Protein AF-A0A1Y1JSN1-F1 (afdb_monomer_lite)

Structure (mmCIF, N/CA/C/O backbone):
data_AF-A0A1Y1JSN1-F1
#
_entry.id   AF-A0A1Y1JSN1-F1
#
loop_
_atom_site.group_PDB
_atom_site.id
_atom_site.type_symbol
_atom_site.label_atom_id
_atom_site.label_alt_id
_atom_site.label_comp_id
_atom_site.label_asym_id
_atom_site.label_entity_id
_atom_site.label_seq_id
_atom_site.pdbx_PDB_ins_code
_atom_site.Cartn_x
_atom_site.Cartn_y
_atom_site.Cartn_z
_atom_site.occupancy
_atom_site.B_iso_or_equiv
_atom_site.auth_seq_id
_atom_site.auth_comp_id
_atom_site.auth_asym_id
_atom_site.auth_atom_id
_atom_site.pdbx_PDB_model_num
ATOM 1 N N . MET A 1 1 ? -29.466 10.379 -10.485 1.00 59.69 1 MET A N 1
ATOM 2 C CA . MET A 1 1 ? -28.964 10.252 -9.099 1.00 59.69 1 MET A CA 1
ATOM 3 C C . MET A 1 1 ? -27.477 9.930 -9.190 1.00 59.69 1 MET A C 1
ATOM 5 O O . MET A 1 1 ? -27.134 9.034 -9.949 1.00 59.69 1 MET A O 1
ATOM 9 N N . MET A 1 2 ? -26.595 10.720 -8.573 1.00 62.06 2 MET A N 1
ATOM 10 C CA . MET A 1 2 ? -25.148 10.462 -8.623 1.00 62.06 2 MET A CA 1
ATOM 11 C C . MET A 1 2 ? -24.829 9.288 -7.692 1.00 62.06 2 MET A C 1
ATOM 13 O O . MET A 1 2 ? -25.303 9.283 -6.560 1.00 62.06 2 MET A O 1
ATOM 17 N N . ASP A 1 3 ? -24.075 8.303 -8.180 1.00 90.94 3 ASP A N 1
ATOM 18 C CA . ASP A 1 3 ? -23.586 7.174 -7.383 1.00 90.94 3 ASP A CA 1
ATOM 19 C C . ASP A 1 3 ? -22.822 7.688 -6.149 1.00 90.94 3 ASP A C 1
ATOM 21 O O . ASP A 1 3 ? -21.956 8.564 -6.271 1.00 90.94 3 ASP A O 1
ATOM 25 N N . ILE A 1 4 ? -23.172 7.160 -4.973 1.00 92.00 4 ILE A N 1
ATOM 26 C CA . ILE A 1 4 ? -22.601 7.532 -3.672 1.00 92.00 4 ILE A CA 1
ATOM 27 C C . ILE A 1 4 ? -21.083 7.350 -3.702 1.00 92.00 4 ILE A C 1
ATOM 29 O O . ILE A 1 4 ? -20.356 8.256 -3.298 1.00 92.00 4 ILE A O 1
ATOM 33 N N . PHE A 1 5 ? -20.593 6.261 -4.306 1.00 94.31 5 PHE A N 1
ATOM 34 C CA . PHE A 1 5 ? -19.155 6.024 -4.418 1.00 94.31 5 PHE A CA 1
ATOM 35 C C . PHE A 1 5 ? -18.454 7.140 -5.200 1.00 94.31 5 PHE A C 1
ATOM 37 O O . PHE A 1 5 ? -17.416 7.658 -4.788 1.00 94.31 5 PHE A O 1
ATOM 44 N N . ARG A 1 6 ? -19.038 7.563 -6.329 1.00 95.06 6 ARG A N 1
ATOM 45 C CA . ARG A 1 6 ? -18.476 8.640 -7.156 1.00 95.06 6 ARG A CA 1
ATOM 46 C C . ARG A 1 6 ? -18.469 9.974 -6.412 1.00 95.06 6 ARG A C 1
ATOM 48 O O . ARG A 1 6 ? -17.539 10.761 -6.596 1.00 95.06 6 ARG A O 1
ATOM 55 N N . LYS A 1 7 ? -19.501 10.244 -5.610 1.00 94.94 7 LYS A N 1
ATOM 56 C CA . LYS A 1 7 ? -19.581 11.451 -4.782 1.00 94.94 7 LYS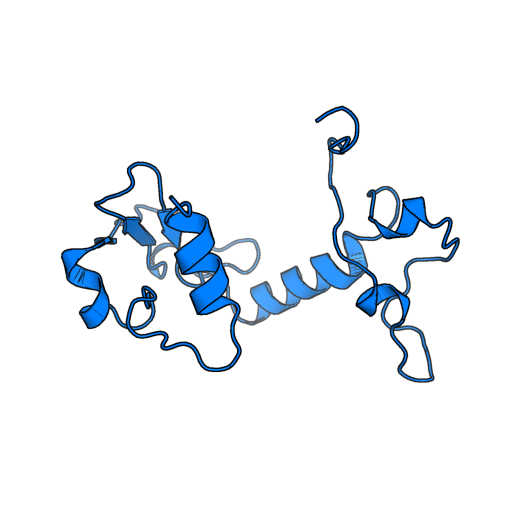 A CA 1
ATOM 57 C C . LYS A 1 7 ? -18.448 11.474 -3.752 1.00 94.94 7 LYS A C 1
ATOM 59 O O . LYS A 1 7 ? -17.716 12.462 -3.714 1.00 94.94 7 LYS A O 1
ATOM 64 N N . ASP A 1 8 ? -18.258 10.387 -3.011 1.00 94.75 8 ASP A N 1
ATOM 65 C CA . ASP A 1 8 ? -17.227 10.290 -1.970 1.00 94.75 8 ASP A CA 1
ATOM 66 C C . ASP A 1 8 ? -15.815 10.309 -2.571 1.00 94.75 8 ASP A C 1
ATOM 68 O O . ASP A 1 8 ? -14.945 11.047 -2.108 1.00 94.75 8 ASP A O 1
ATOM 72 N N . PHE A 1 9 ? -15.596 9.597 -3.682 1.00 95.38 9 PHE A N 1
ATOM 73 C CA . PHE A 1 9 ? -14.334 9.660 -4.423 1.00 95.38 9 PHE A CA 1
ATOM 74 C C . PHE A 1 9 ? -13.996 11.094 -4.851 1.00 95.38 9 PHE A C 1
ATOM 76 O O . PHE A 1 9 ? -12.874 11.563 -4.659 1.00 95.38 9 PHE A O 1
ATOM 83 N N . ASN A 1 10 ? -14.967 11.811 -5.427 1.00 94.69 10 ASN A N 1
ATOM 84 C CA . ASN A 1 10 ? -14.763 13.193 -5.848 1.00 94.69 10 ASN A CA 1
ATOM 85 C C . ASN A 1 10 ? -14.531 14.134 -4.664 1.00 94.69 10 ASN A C 1
ATOM 87 O O . ASN A 1 10 ? -13.819 15.120 -4.836 1.00 94.69 10 ASN A O 1
ATOM 91 N N . TYR A 1 11 ? -15.126 13.863 -3.501 1.00 95.44 11 TYR A N 1
ATOM 92 C CA . TYR A 1 11 ? -14.881 14.625 -2.280 1.00 95.44 11 TYR A CA 1
ATOM 93 C C . TYR A 1 11 ? -13.414 14.501 -1.850 1.00 95.44 11 TYR A C 1
ATOM 95 O O . TYR A 1 11 ? -12.718 15.512 -1.821 1.00 95.44 11 TYR A O 1
ATOM 103 N N . TYR A 1 12 ? -12.904 13.282 -1.644 1.00 96.25 12 TYR A N 1
ATOM 104 C CA . TYR A 1 12 ? -11.523 13.064 -1.174 1.00 96.25 12 TYR A CA 1
ATOM 105 C C . TYR A 1 12 ? -10.433 13.335 -2.218 1.00 96.25 12 TYR A C 1
ATOM 107 O O . TYR A 1 12 ? -9.268 13.506 -1.872 1.00 96.25 12 TYR A O 1
ATOM 115 N N . LYS A 1 13 ? -10.778 13.366 -3.509 1.00 95.31 13 LYS A N 1
ATOM 116 C CA . LYS A 1 13 ? -9.833 13.740 -4.573 1.00 95.31 13 LYS A CA 1
ATOM 117 C C . LYS A 1 13 ? -9.480 15.236 -4.551 1.00 95.31 13 LYS A C 1
ATOM 119 O O . LYS A 1 13 ? -8.475 15.633 -5.142 1.00 95.31 13 LYS A O 1
ATOM 124 N N . GLN A 1 14 ? -10.317 16.075 -3.942 1.00 95.19 14 GLN A N 1
ATOM 125 C CA . GLN A 1 14 ? -10.065 17.512 -3.834 1.00 95.19 14 GLN A CA 1
ATOM 126 C C . GLN A 1 14 ? -8.919 17.791 -2.854 1.00 95.19 14 GLN A C 1
ATOM 128 O O . GLN A 1 14 ? -8.656 17.010 -1.949 1.00 95.19 14 GLN A O 1
ATOM 133 N N . LYS A 1 15 ? -8.226 18.920 -3.035 1.00 87.44 15 LYS A N 1
ATOM 134 C CA . LYS A 1 15 ? -7.004 19.241 -2.283 1.00 87.44 15 LYS A CA 1
ATOM 135 C C . LYS A 1 15 ? -7.235 19.417 -0.774 1.00 87.44 15 LYS A C 1
ATOM 137 O O . LYS A 1 15 ? -6.388 19.007 0.008 1.00 87.44 15 LYS A O 1
ATOM 142 N N . ASP A 1 16 ? -8.376 19.992 -0.395 1.00 90.69 16 ASP A N 1
ATOM 143 C CA . ASP A 1 16 ? -8.649 20.467 0.970 1.00 90.69 16 ASP A CA 1
ATOM 144 C C . ASP A 1 16 ? -9.854 19.756 1.622 1.00 90.69 16 ASP A C 1
ATOM 146 O O . ASP A 1 16 ? -10.587 20.339 2.420 1.00 90.69 16 ASP A O 1
ATOM 150 N N . SER A 1 17 ? -10.108 18.492 1.271 1.00 93.38 17 SER A N 1
ATOM 151 C CA . SER A 1 17 ? -11.174 17.703 1.903 1.00 93.38 17 SER A CA 1
ATOM 152 C C . SER A 1 17 ? -10.836 17.343 3.352 1.00 93.38 17 SER A C 1
ATOM 154 O O . SER A 1 17 ? -9.690 17.013 3.663 1.00 93.38 17 SER A O 1
ATOM 156 N N . SER A 1 18 ? -11.845 17.315 4.226 1.00 94.81 18 SER A N 1
ATOM 157 C CA . SER A 1 18 ? -11.677 16.808 5.590 1.00 94.81 18 SER A CA 1
ATOM 158 C C . SER A 1 18 ? -11.366 15.311 5.571 1.00 94.81 18 SER A C 1
ATOM 160 O O . SER A 1 18 ? -11.962 14.555 4.807 1.00 94.81 18 SER A O 1
ATOM 162 N N . LEU A 1 19 ? -10.464 14.873 6.451 1.00 93.56 19 LEU A N 1
ATOM 163 C CA . LEU A 1 19 ? -10.117 13.460 6.637 1.00 93.56 19 LEU A CA 1
ATOM 164 C C . LEU A 1 19 ? -10.780 12.844 7.880 1.00 93.56 19 LEU A C 1
ATOM 166 O O . LEU A 1 19 ? -10.436 11.732 8.257 1.00 93.56 19 LEU A O 1
ATOM 170 N N . GLN A 1 20 ? -11.714 13.550 8.527 1.00 92.12 20 GLN A N 1
ATOM 171 C CA . GLN A 1 20 ? -12.345 13.103 9.781 1.00 92.12 20 GLN A CA 1
ATOM 172 C C . GLN A 1 20 ? -13.077 11.761 9.647 1.00 92.12 20 GLN A C 1
ATOM 174 O O . GLN A 1 20 ? -13.069 10.961 10.578 1.00 92.12 20 GLN A O 1
ATOM 179 N N . ASP A 1 21 ? -13.659 11.493 8.479 1.00 91.81 21 ASP A N 1
ATOM 180 C CA . ASP A 1 21 ? -14.363 10.238 8.202 1.00 91.81 21 ASP A CA 1
ATOM 181 C C . ASP A 1 21 ? -13.430 9.115 7.704 1.00 91.81 21 ASP A C 1
ATOM 183 O O . ASP A 1 21 ? -13.858 7.968 7.549 1.00 91.81 21 ASP A O 1
ATOM 187 N N . VAL A 1 22 ? -12.143 9.413 7.474 1.00 93.62 22 VAL A N 1
ATOM 188 C CA . VAL A 1 22 ? -11.144 8.418 7.068 1.00 93.62 22 VAL A CA 1
ATOM 189 C C . VAL A 1 22 ? -10.726 7.602 8.285 1.00 93.62 22 VAL A C 1
ATOM 191 O O . VAL A 1 22 ? -10.270 8.136 9.294 1.00 93.62 22 VAL A O 1
ATOM 194 N N . LEU A 1 23 ? -10.839 6.277 8.182 1.00 94.19 23 LEU A N 1
ATOM 195 C CA . LEU A 1 23 ? -10.416 5.370 9.247 1.00 94.19 23 LEU A CA 1
ATOM 196 C C . LEU A 1 23 ? -8.910 5.497 9.501 1.00 94.19 23 LEU A C 1
ATOM 198 O O . LEU A 1 23 ? -8.096 5.218 8.619 1.00 94.19 23 LEU A O 1
ATOM 202 N N . ASN A 1 24 ? -8.537 5.860 10.728 1.00 93.75 24 ASN A N 1
ATOM 203 C CA . ASN A 1 24 ? -7.144 5.985 11.133 1.00 93.75 24 ASN A CA 1
ATOM 204 C C . ASN A 1 24 ? -6.718 4.820 12.035 1.00 93.75 24 ASN A C 1
ATOM 206 O O . ASN A 1 24 ? -6.883 4.850 13.249 1.00 93.75 24 ASN A O 1
ATOM 210 N N . PHE A 1 25 ? -6.072 3.814 11.449 1.00 92.56 25 PHE A N 1
ATOM 211 C CA . PHE A 1 25 ? -5.554 2.651 12.182 1.00 92.56 25 PHE A CA 1
ATOM 212 C C . PHE A 1 25 ? -4.340 2.953 13.082 1.00 92.56 25 PHE A C 1
ATOM 214 O O . PHE A 1 25 ? -3.886 2.073 13.814 1.00 92.56 25 PHE A O 1
ATOM 221 N N . ASN A 1 26 ? -3.804 4.178 13.057 1.00 90.88 26 ASN A N 1
ATOM 222 C CA . ASN A 1 26 ? -2.812 4.620 14.041 1.00 90.88 26 ASN A CA 1
ATOM 223 C C . ASN A 1 26 ? -3.456 5.153 15.330 1.00 90.88 26 ASN A C 1
ATOM 225 O O . ASN A 1 26 ? -2.764 5.235 16.341 1.00 90.88 26 ASN A O 1
ATOM 229 N N . ASP A 1 27 ? -4.753 5.471 15.308 1.00 91.75 27 ASP A N 1
ATOM 230 C CA . ASP A 1 27 ? -5.526 5.926 16.462 1.00 91.75 27 ASP A CA 1
ATOM 231 C C . ASP A 1 27 ? -6.714 4.985 16.700 1.00 91.75 27 ASP A C 1
ATOM 233 O O . ASP A 1 27 ? -7.824 5.193 16.204 1.00 91.75 27 ASP A O 1
ATOM 237 N N . PHE A 1 28 ? -6.477 3.932 17.487 1.00 87.25 28 PHE A N 1
ATOM 238 C CA . PHE A 1 28 ? -7.487 2.912 17.779 1.00 87.25 28 PHE A CA 1
ATOM 239 C C . PHE A 1 28 ? -8.754 3.491 18.428 1.00 87.25 28 PHE A C 1
ATOM 241 O O . PHE A 1 28 ? -9.848 2.971 18.207 1.00 87.25 28 PHE A O 1
ATOM 248 N N . SER A 1 29 ? -8.635 4.590 19.182 1.00 89.25 29 SER A N 1
ATOM 249 C CA . SER A 1 29 ? -9.782 5.213 19.848 1.00 89.25 29 SER A CA 1
ATOM 250 C C . SER A 1 29 ? -10.832 5.714 18.850 1.00 89.25 29 SER A C 1
ATOM 252 O O . SER A 1 29 ? -12.029 5.608 19.120 1.00 89.25 29 SER A O 1
ATOM 254 N N . SER A 1 30 ? -10.389 6.152 17.667 1.00 89.62 30 SER A N 1
ATOM 255 C CA . SER A 1 30 ? -11.245 6.653 16.587 1.00 89.62 30 SER A CA 1
ATOM 256 C C . SER A 1 30 ? -11.984 5.557 15.804 1.00 89.62 30 SER A C 1
ATOM 258 O O . SER A 1 30 ? -12.965 5.843 15.115 1.00 89.62 30 SER A O 1
ATOM 260 N N . ILE A 1 31 ? -11.537 4.296 15.901 1.00 93.19 31 ILE A N 1
ATOM 261 C CA . ILE A 1 31 ? -12.049 3.185 15.078 1.00 93.19 31 ILE A CA 1
ATOM 262 C C . ILE A 1 31 ? -12.567 1.983 15.873 1.00 93.19 31 ILE A C 1
ATOM 264 O O . ILE A 1 31 ? -13.063 1.041 15.257 1.00 93.19 31 ILE A O 1
ATOM 268 N N . LYS A 1 32 ? -12.489 2.003 17.209 1.00 93.31 32 LYS A N 1
ATOM 269 C CA . LYS A 1 32 ? -12.828 0.872 18.095 1.00 93.31 32 LYS A CA 1
ATOM 270 C C . LYS A 1 32 ? -14.191 0.219 17.815 1.00 93.31 32 LYS A C 1
ATOM 272 O O . LYS A 1 32 ? -14.304 -0.992 17.914 1.00 93.31 32 LYS A O 1
ATOM 277 N N . ASP A 1 33 ? -15.196 1.005 17.422 1.00 95.25 33 ASP A N 1
ATOM 278 C CA . ASP A 1 33 ? -16.571 0.529 17.201 1.00 95.25 33 ASP A CA 1
ATOM 279 C C . ASP A 1 33 ? -16.798 0.049 15.754 1.00 95.25 33 ASP A C 1
ATOM 281 O O . ASP A 1 33 ? -17.882 -0.408 15.400 1.00 95.25 33 ASP A O 1
ATOM 285 N N . LYS A 1 34 ? -15.781 0.181 14.893 1.00 96.00 34 LYS A N 1
ATOM 286 C CA . LYS A 1 34 ? -15.829 -0.179 13.468 1.00 96.00 34 LYS A CA 1
ATOM 287 C C . LYS A 1 34 ? -14.983 -1.408 13.151 1.00 96.00 34 LYS A C 1
ATOM 289 O O . LYS A 1 34 ? -15.189 -2.032 12.109 1.00 96.00 34 LYS A O 1
ATOM 294 N N . VAL A 1 35 ? -14.030 -1.753 14.015 1.00 96.31 35 VAL A N 1
ATOM 295 C CA . VAL A 1 35 ? -13.061 -2.823 13.768 1.00 96.31 35 VAL A CA 1
ATOM 296 C C . VAL A 1 35 ? -12.978 -3.796 14.932 1.00 96.31 35 VAL A C 1
ATOM 298 O O . VAL A 1 35 ? -13.194 -3.436 16.082 1.00 96.31 35 VAL A O 1
ATOM 301 N N . GLU A 1 36 ? -12.567 -5.021 14.635 1.00 95.12 36 GLU A N 1
ATOM 302 C CA . GLU A 1 36 ? -12.201 -6.013 15.643 1.00 95.12 36 GLU A CA 1
ATOM 303 C C . GLU A 1 36 ? -10.737 -6.410 15.451 1.00 95.12 36 GLU A C 1
ATOM 305 O O . GLU A 1 36 ? -10.287 -6.642 14.324 1.00 95.12 36 GLU A O 1
ATOM 310 N N . LYS A 1 37 ? -9.983 -6.490 16.551 1.00 93.56 37 LYS A N 1
ATOM 311 C CA . LYS A 1 37 ? -8.580 -6.912 16.522 1.00 93.56 37 LYS A CA 1
ATOM 312 C C . LYS A 1 37 ? -8.489 -8.431 16.358 1.00 93.56 37 LYS A C 1
ATOM 314 O O . LYS A 1 37 ? -9.229 -9.167 17.004 1.00 93.56 37 LYS A O 1
ATOM 319 N N . ILE A 1 38 ? -7.571 -8.890 15.513 1.00 92.31 38 ILE A N 1
ATOM 320 C CA . ILE A 1 38 ? -7.287 -10.313 15.305 1.00 92.31 38 ILE A CA 1
ATOM 321 C C . ILE A 1 38 ? -6.034 -10.682 16.096 1.00 92.31 38 ILE A C 1
ATOM 323 O O . ILE A 1 38 ? -4.989 -10.046 15.945 1.00 92.31 38 ILE A O 1
ATOM 327 N N . GLU A 1 39 ? -6.132 -11.719 16.925 1.00 87.25 39 GLU A N 1
ATOM 328 C CA . GLU A 1 39 ? -4.966 -12.302 17.583 1.00 87.25 39 GLU A CA 1
ATOM 329 C C . GLU A 1 39 ? -4.205 -13.216 16.624 1.00 87.25 39 GLU A C 1
ATOM 331 O O . GLU A 1 39 ? -4.779 -14.062 15.937 1.00 87.25 39 GLU A O 1
ATOM 336 N N . VAL A 1 40 ? -2.888 -13.039 16.580 1.00 83.50 40 VAL A N 1
ATOM 337 C CA . VAL A 1 40 ? -1.999 -13.823 15.726 1.00 83.50 40 VAL A CA 1
ATOM 338 C C . VAL A 1 40 ? -1.388 -14.944 16.558 1.00 83.50 40 VAL A C 1
ATOM 340 O O . VAL A 1 40 ? -0.598 -14.695 17.467 1.00 83.50 40 VAL A O 1
ATOM 343 N N . CYS A 1 41 ? -1.736 -16.192 16.247 1.00 69.31 41 CYS A N 1
ATOM 344 C CA . CYS A 1 41 ? -1.111 -17.363 16.857 1.00 69.31 41 CYS A CA 1
ATOM 345 C C . CYS A 1 41 ? 0.102 -17.785 16.021 1.00 69.31 41 CYS A C 1
ATOM 347 O O . CYS A 1 41 ? -0.080 -18.267 14.905 1.00 69.31 41 CYS A O 1
ATOM 349 N N . THR A 1 42 ? 1.333 -17.616 16.519 1.00 70.81 42 THR A N 1
ATOM 350 C CA . THR A 1 42 ? 2.519 -18.018 15.739 1.00 70.81 42 THR A CA 1
ATOM 351 C C . THR A 1 42 ? 3.747 -18.412 16.564 1.00 70.81 42 THR A C 1
ATOM 353 O O . THR A 1 42 ? 4.255 -17.613 17.357 1.00 70.81 42 THR A O 1
ATOM 356 N N . ASN A 1 43 ? 4.280 -19.595 16.229 1.00 67.31 43 ASN A N 1
ATOM 357 C CA . ASN A 1 43 ? 5.679 -20.019 16.364 1.00 67.31 43 ASN A CA 1
ATOM 358 C C . ASN A 1 43 ? 6.373 -19.905 14.991 1.00 67.31 43 ASN A C 1
ATOM 360 O O . ASN A 1 43 ? 6.752 -20.916 14.403 1.00 67.31 43 ASN A O 1
ATOM 364 N N . CYS A 1 44 ? 6.474 -18.706 14.417 1.00 69.12 44 CYS A N 1
ATOM 365 C CA . CYS A 1 44 ? 7.195 -18.528 13.157 1.00 69.12 44 CYS A CA 1
ATOM 366 C C . CYS A 1 44 ? 8.208 -17.392 13.236 1.00 69.12 44 CYS A C 1
ATOM 368 O O . CYS A 1 44 ? 8.048 -16.430 13.987 1.00 69.12 44 CYS A O 1
ATOM 370 N N . GLU A 1 45 ? 9.280 -17.555 12.470 1.00 73.38 45 GLU A N 1
ATOM 371 C CA . GLU A 1 45 ? 10.392 -16.621 12.438 1.00 73.38 45 GLU A CA 1
ATOM 372 C C . GLU A 1 45 ? 10.057 -15.388 11.596 1.00 73.38 45 GLU A C 1
ATOM 374 O O . GLU A 1 45 ? 9.292 -15.437 10.629 1.00 73.38 45 GLU A O 1
ATOM 379 N N . SER A 1 46 ? 10.670 -14.264 11.962 1.00 76.62 46 SER A N 1
ATOM 380 C CA . SER A 1 46 ? 10.679 -13.074 11.118 1.00 76.62 46 SER A CA 1
ATOM 381 C C . SER A 1 46 ? 11.472 -13.377 9.845 1.00 76.62 46 SER A C 1
ATOM 383 O O . SER A 1 46 ? 12.661 -13.684 9.887 1.00 76.62 46 SER A O 1
ATOM 385 N N . MET A 1 47 ? 10.805 -13.274 8.698 1.00 85.00 47 MET A N 1
ATOM 386 C CA . MET A 1 47 ? 11.426 -13.376 7.379 1.00 85.00 47 MET A CA 1
ATOM 387 C C . MET A 1 47 ? 11.094 -12.134 6.552 1.00 85.00 47 MET A C 1
ATOM 389 O O . MET A 1 47 ? 10.191 -11.362 6.885 1.00 85.00 47 MET A O 1
ATOM 393 N N . PHE A 1 48 ? 11.827 -11.927 5.454 1.00 90.62 48 PHE A N 1
ATOM 394 C CA . PHE A 1 48 ? 11.477 -10.931 4.431 1.00 90.62 48 PHE A CA 1
ATOM 395 C C . PHE A 1 48 ? 11.415 -9.473 4.927 1.00 90.62 48 PHE A C 1
ATOM 397 O O . PHE A 1 48 ? 10.767 -8.617 4.322 1.00 90.62 48 PHE A O 1
ATOM 404 N N . GLY A 1 49 ? 12.111 -9.174 6.029 1.00 95.19 49 GLY A N 1
ATOM 405 C CA . GLY A 1 49 ? 12.137 -7.842 6.630 1.00 95.19 49 GLY A CA 1
ATOM 406 C C . GLY A 1 49 ? 10.854 -7.464 7.377 1.00 95.19 49 GLY A C 1
ATOM 407 O O . GLY A 1 49 ? 10.637 -6.274 7.619 1.00 95.19 49 GLY A O 1
ATOM 408 N N . LEU A 1 50 ? 10.013 -8.436 7.737 1.00 94.00 50 LEU A N 1
ATOM 409 C CA . LEU A 1 50 ? 8.832 -8.250 8.583 1.00 94.00 50 LEU A CA 1
ATOM 410 C C . LEU A 1 50 ? 9.210 -8.251 10.073 1.00 94.00 50 LEU A C 1
ATOM 412 O O . LEU A 1 50 ? 10.181 -8.882 10.470 1.00 94.00 50 LEU A O 1
ATOM 416 N N . LYS A 1 51 ? 8.449 -7.557 10.917 1.00 93.25 51 LYS A N 1
ATOM 417 C CA . LYS A 1 51 ? 8.517 -7.684 12.382 1.00 93.25 51 LYS A CA 1
ATOM 418 C C . LYS A 1 51 ? 8.057 -9.077 12.805 1.00 93.25 51 LYS A C 1
ATOM 420 O O . LYS A 1 51 ? 7.367 -9.750 12.030 1.00 93.25 51 LYS A O 1
ATOM 425 N N . HIS A 1 52 ? 8.378 -9.498 14.026 1.00 91.56 52 HIS A N 1
ATOM 426 C CA . HIS A 1 52 ? 7.863 -10.766 14.536 1.00 91.56 52 HIS A CA 1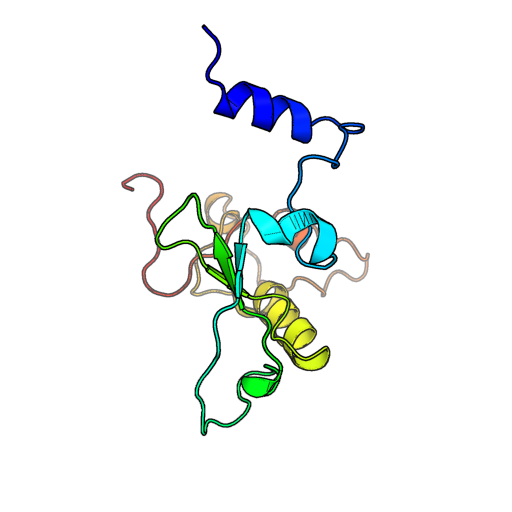
ATOM 427 C C . HIS A 1 52 ? 6.319 -10.715 14.568 1.00 91.56 52 HIS A C 1
ATOM 429 O O . HIS A 1 52 ? 5.774 -9.686 14.970 1.00 91.56 52 HIS A O 1
ATOM 435 N N . PRO A 1 53 ? 5.570 -11.768 14.185 1.00 90.50 53 PRO A N 1
ATOM 436 C CA . PRO A 1 53 ? 4.108 -11.663 14.060 1.00 90.50 53 PRO A CA 1
ATOM 437 C C . PRO A 1 53 ? 3.364 -11.341 15.362 1.00 90.50 53 PRO A C 1
ATOM 439 O O . PRO A 1 53 ? 2.297 -10.739 15.332 1.00 90.50 53 PRO A O 1
ATOM 442 N N . LYS A 1 54 ? 3.971 -11.640 16.519 1.00 89.50 54 LYS A N 1
ATOM 443 C CA . LYS A 1 54 ? 3.504 -11.166 17.842 1.00 89.50 54 LYS A CA 1
ATOM 444 C C . LYS A 1 54 ? 3.429 -9.636 17.968 1.00 89.50 54 LYS A C 1
ATOM 446 O O . LYS A 1 54 ? 2.704 -9.137 18.817 1.00 89.50 54 LYS A O 1
ATOM 451 N N . GLU A 1 55 ? 4.184 -8.900 17.158 1.00 91.50 55 GLU A N 1
ATOM 452 C CA . GLU A 1 55 ? 4.179 -7.434 17.118 1.00 91.50 55 GLU A CA 1
ATOM 453 C C . GLU A 1 55 ? 3.166 -6.877 16.105 1.00 91.50 55 GLU A C 1
ATOM 455 O O . GLU A 1 55 ? 3.048 -5.659 15.961 1.00 91.50 55 GLU A O 1
ATOM 460 N N . TRP A 1 56 ? 2.477 -7.733 15.341 1.00 92.88 56 TRP A N 1
ATOM 461 C CA . TRP A 1 56 ? 1.557 -7.270 14.308 1.00 92.88 56 TRP A CA 1
ATOM 462 C C . TRP A 1 56 ? 0.245 -6.797 14.926 1.00 92.88 56 TRP A C 1
ATOM 464 O O . TRP A 1 56 ? -0.342 -7.435 15.798 1.00 92.88 56 TRP A O 1
ATOM 474 N N . GLU A 1 57 ? -0.249 -5.678 14.412 1.00 93.75 57 GLU A N 1
ATOM 475 C CA . GLU A 1 57 ? -1.578 -5.174 14.722 1.00 93.75 57 GLU A CA 1
ATOM 476 C C . GLU A 1 57 ? -2.484 -5.433 13.513 1.00 93.75 57 GLU A C 1
ATOM 478 O O . GLU A 1 57 ? -2.346 -4.788 12.468 1.00 93.75 57 GLU A O 1
ATOM 483 N N . ILE A 1 58 ? -3.384 -6.409 13.652 1.00 95.06 58 ILE A N 1
ATOM 484 C CA . ILE A 1 58 ? -4.298 -6.845 12.594 1.00 95.06 58 ILE A CA 1
ATOM 485 C C . ILE A 1 58 ? -5.736 -6.538 12.996 1.00 95.06 58 ILE A C 1
ATOM 487 O O . ILE A 1 58 ? -6.144 -6.816 14.125 1.00 95.06 58 ILE A O 1
ATOM 491 N N . TYR A 1 59 ? -6.509 -6.007 12.054 1.00 95.56 59 TYR A N 1
ATOM 492 C CA . TYR A 1 59 ? -7.889 -5.588 12.258 1.00 95.56 59 TYR A CA 1
ATOM 493 C C . TYR A 1 59 ? -8.787 -6.119 11.136 1.00 95.56 59 TYR A C 1
ATOM 495 O O . TYR A 1 59 ? -8.414 -6.045 9.964 1.00 95.56 59 TYR A O 1
ATOM 503 N N . LYS A 1 60 ? -9.985 -6.606 11.473 1.00 96.12 60 LYS A N 1
ATOM 504 C CA . LYS A 1 60 ? -11.082 -6.808 10.509 1.00 96.12 60 LYS A CA 1
ATOM 505 C C . LYS A 1 60 ? -12.088 -5.668 10.615 1.00 96.12 60 LYS A C 1
ATOM 507 O O . LYS A 1 60 ? -12.287 -5.125 11.700 1.00 96.12 60 LYS A O 1
ATOM 512 N N . LEU A 1 61 ? -12.730 -5.319 9.505 1.00 96.06 61 LEU A N 1
ATOM 513 C CA . LEU A 1 61 ? -13.787 -4.307 9.483 1.00 96.06 61 LEU A CA 1
ATOM 514 C C . LEU A 1 61 ? -15.143 -4.985 9.730 1.00 96.06 61 LEU A C 1
ATOM 516 O O . LEU A 1 61 ? -15.510 -5.894 8.988 1.00 96.06 61 LEU A O 1
ATOM 520 N N . ILE A 1 62 ? -15.888 -4.548 10.752 1.00 96.06 62 ILE A N 1
ATOM 521 C CA . ILE A 1 62 ? -17.147 -5.196 11.177 1.00 96.06 62 ILE A CA 1
ATOM 522 C C . ILE A 1 62 ? -18.177 -5.191 10.037 1.00 96.06 62 ILE A C 1
ATOM 524 O O . ILE A 1 62 ? -18.860 -6.184 9.800 1.00 96.06 62 ILE A O 1
ATOM 528 N N . SER A 1 63 ? -18.251 -4.093 9.281 1.00 95.62 63 SER A N 1
ATOM 529 C CA . SER A 1 63 ? -19.187 -3.933 8.163 1.00 95.62 63 SER A CA 1
ATOM 530 C C . SER A 1 63 ? -18.807 -4.706 6.894 1.00 95.62 63 SER A C 1
ATOM 532 O O . SER A 1 63 ? -19.620 -4.790 5.975 1.00 95.62 63 SER A O 1
ATOM 534 N N . ASN A 1 64 ? -17.587 -5.251 6.798 1.00 95.50 64 ASN A N 1
ATOM 535 C CA . ASN A 1 64 ? -17.058 -5.834 5.562 1.00 95.50 64 ASN A CA 1
ATOM 536 C C . ASN A 1 64 ? -16.332 -7.149 5.851 1.00 95.50 64 ASN A C 1
ATOM 538 O O . ASN A 1 64 ? -15.106 -7.199 5.979 1.00 95.50 64 ASN A O 1
ATOM 542 N N . SER A 1 65 ? -17.107 -8.233 5.911 1.00 94.62 65 SER A N 1
ATOM 543 C CA . SER A 1 65 ? -16.562 -9.583 6.057 1.00 94.62 65 SER A CA 1
ATOM 544 C C . SER A 1 65 ? -15.523 -9.884 4.970 1.00 94.62 65 SER A C 1
ATOM 546 O O . SER A 1 65 ? -15.721 -9.567 3.797 1.00 94.62 65 SER A O 1
ATOM 548 N N . GLY A 1 66 ? -14.397 -10.473 5.372 1.00 94.69 66 GLY A N 1
ATOM 549 C CA . GLY A 1 66 ? -13.257 -10.767 4.498 1.00 94.69 66 GLY A CA 1
ATOM 550 C C . GLY A 1 66 ? -12.236 -9.632 4.358 1.00 94.69 66 GLY A C 1
ATOM 551 O O . GLY A 1 66 ? -11.135 -9.882 3.871 1.00 94.69 66 GLY A O 1
ATOM 552 N N . PHE A 1 67 ? -12.535 -8.410 4.816 1.00 96.00 67 PHE A N 1
ATOM 553 C CA . PHE A 1 67 ? -11.553 -7.325 4.835 1.00 96.00 67 PHE A CA 1
ATOM 554 C C . PHE A 1 67 ? -10.603 -7.454 6.032 1.00 96.00 67 PHE A C 1
ATOM 556 O O . PHE A 1 67 ? -11.045 -7.506 7.182 1.00 96.00 67 PHE A O 1
ATOM 563 N N . ILE A 1 68 ? -9.295 -7.448 5.761 1.00 95.62 68 ILE A N 1
ATOM 564 C CA . ILE A 1 68 ? -8.231 -7.489 6.769 1.00 95.62 68 ILE A CA 1
ATOM 565 C C . ILE A 1 68 ? -7.274 -6.323 6.526 1.00 95.62 68 ILE A C 1
ATOM 567 O O . ILE A 1 68 ? -6.747 -6.156 5.426 1.00 95.62 68 ILE A O 1
ATOM 571 N N . PHE A 1 69 ? -7.004 -5.551 7.574 1.00 96.06 69 PHE A N 1
ATOM 572 C CA . PHE A 1 69 ? -5.990 -4.506 7.587 1.00 96.06 69 PHE A CA 1
ATOM 573 C C . PHE A 1 69 ? -4.853 -4.895 8.532 1.00 96.06 69 PHE A C 1
ATOM 575 O O . PHE A 1 69 ? -5.080 -5.141 9.716 1.00 96.06 69 PHE A O 1
ATOM 582 N N . ILE A 1 70 ? -3.621 -4.922 8.022 1.00 95.38 70 ILE A N 1
ATOM 583 C CA . ILE A 1 70 ? -2.409 -5.170 8.812 1.00 95.38 70 ILE A CA 1
ATOM 584 C C . ILE A 1 70 ? -1.632 -3.860 8.892 1.00 95.38 70 ILE A C 1
ATOM 586 O O . ILE A 1 70 ? -1.108 -3.372 7.886 1.00 95.38 70 ILE A O 1
ATOM 590 N N . LYS A 1 71 ? -1.539 -3.281 10.088 1.00 95.31 71 LYS A N 1
ATOM 591 C CA . LYS A 1 71 ? -0.775 -2.050 10.297 1.00 95.31 71 LYS A CA 1
ATOM 592 C C . LYS A 1 71 ? 0.713 -2.355 10.186 1.00 95.31 71 LYS A C 1
ATOM 594 O O . LYS A 1 71 ? 1.208 -3.251 10.861 1.00 95.31 71 LYS A O 1
ATOM 599 N N . ASN A 1 72 ? 1.397 -1.590 9.331 1.00 95.94 72 ASN A N 1
ATOM 600 C CA . ASN A 1 72 ? 2.817 -1.687 8.981 1.00 95.94 72 ASN A CA 1
ATOM 601 C C . ASN A 1 72 ? 3.603 -2.823 9.690 1.00 95.94 72 ASN A C 1
ATOM 603 O O . ASN A 1 72 ? 4.269 -2.578 10.713 1.00 95.94 72 ASN A O 1
ATOM 607 N N . PRO A 1 73 ? 3.571 -4.045 9.125 1.00 95.19 73 PRO A N 1
ATOM 608 C CA . PRO A 1 73 ? 4.264 -5.195 9.691 1.00 95.19 73 PRO A CA 1
ATOM 609 C C . PRO A 1 73 ? 5.753 -5.210 9.328 1.00 95.19 73 PRO A C 1
ATOM 611 O O . PRO A 1 73 ? 6.449 -6.154 9.674 1.00 95.19 73 PRO A O 1
ATOM 614 N N . PHE A 1 74 ? 6.270 -4.203 8.619 1.00 96.75 74 PHE A N 1
ATOM 615 C CA . PHE A 1 74 ? 7.648 -4.187 8.137 1.00 96.75 74 PHE A CA 1
ATOM 616 C C . PHE A 1 74 ? 8.602 -3.516 9.125 1.00 96.75 74 PHE A C 1
ATOM 618 O O . PHE A 1 74 ? 8.272 -2.52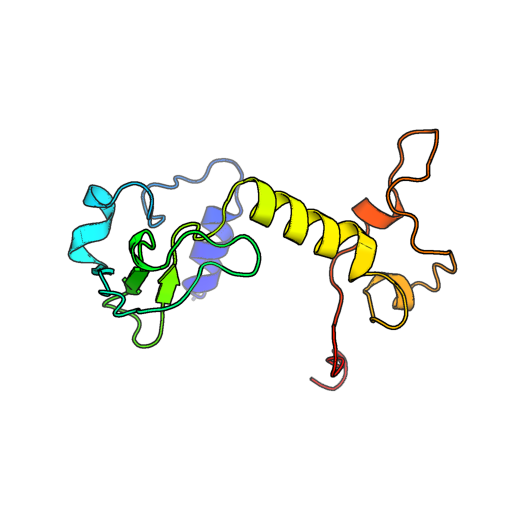8 9.788 1.00 96.75 74 PHE A O 1
ATOM 625 N N . THR A 1 75 ? 9.835 -4.012 9.156 1.00 96.81 75 THR A N 1
ATOM 626 C CA . THR A 1 75 ? 10.979 -3.279 9.706 1.00 96.81 75 THR A CA 1
ATOM 627 C C . THR A 1 75 ? 11.360 -2.122 8.765 1.00 96.81 75 THR A C 1
ATOM 629 O O . THR A 1 75 ? 11.099 -2.205 7.560 1.00 96.81 75 THR A O 1
ATOM 632 N N . PRO A 1 76 ? 12.032 -1.057 9.246 1.00 97.25 76 PRO A N 1
ATOM 633 C CA . PRO A 1 76 ? 12.505 0.024 8.374 1.00 97.25 76 PRO A CA 1
ATOM 634 C C . PRO A 1 76 ? 13.416 -0.458 7.234 1.00 97.25 76 PRO A C 1
ATOM 636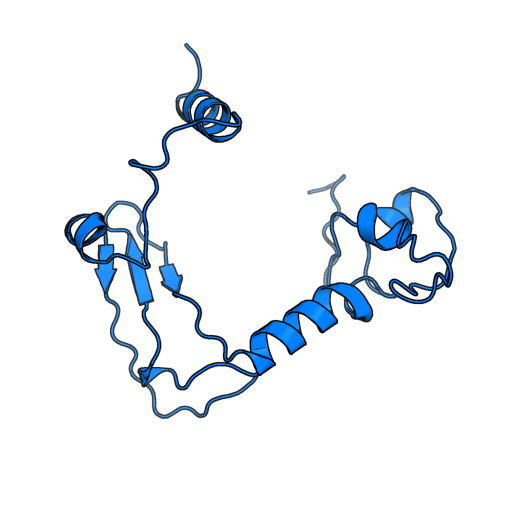 O O . PRO A 1 76 ? 13.348 0.052 6.116 1.00 97.25 76 PRO A O 1
ATOM 639 N N . VAL A 1 77 ? 14.252 -1.469 7.498 1.00 97.00 77 VAL A N 1
ATOM 640 C CA . VAL A 1 77 ? 15.117 -2.093 6.485 1.00 97.00 77 VAL A CA 1
ATOM 641 C C . VAL A 1 77 ? 14.281 -2.857 5.459 1.00 97.00 77 VAL A C 1
ATOM 643 O O . VAL A 1 77 ? 14.491 -2.680 4.261 1.00 97.00 77 VAL A O 1
ATOM 646 N N . GLY A 1 78 ? 13.294 -3.638 5.909 1.00 97.44 78 GLY A N 1
ATOM 647 C CA . GLY A 1 78 ? 12.373 -4.363 5.034 1.00 97.44 78 GLY A CA 1
ATOM 648 C C . GLY A 1 78 ? 11.591 -3.439 4.103 1.00 97.44 78 GLY A C 1
ATOM 649 O O . GLY A 1 78 ? 11.530 -3.695 2.904 1.00 97.44 78 GLY A O 1
ATOM 650 N N . GLN A 1 79 ? 11.066 -2.319 4.610 1.00 97.69 79 GLN A N 1
ATOM 651 C CA . GLN A 1 79 ? 10.384 -1.328 3.767 1.00 97.69 79 GLN A CA 1
ATOM 652 C C . GLN A 1 79 ? 11.290 -0.800 2.656 1.00 97.69 79 GLN A C 1
ATOM 654 O O . GLN A 1 79 ? 10.907 -0.817 1.488 1.00 97.69 79 GLN A O 1
ATOM 659 N N . ARG A 1 80 ? 12.509 -0.364 3.004 1.00 97.62 80 ARG A N 1
ATOM 660 C CA . ARG A 1 80 ? 13.483 0.137 2.022 1.00 97.62 80 ARG A CA 1
ATOM 661 C C . ARG A 1 80 ? 13.839 -0.932 1.000 1.00 97.62 80 ARG A C 1
ATOM 663 O O . ARG A 1 80 ? 13.887 -0.631 -0.189 1.00 97.62 80 ARG A O 1
ATOM 670 N N . TYR A 1 81 ? 14.045 -2.167 1.451 1.00 97.12 81 TYR A N 1
ATOM 671 C CA . TYR A 1 81 ? 14.308 -3.298 0.572 1.00 97.12 81 TYR A CA 1
ATOM 672 C C . TYR A 1 81 ? 13.183 -3.464 -0.458 1.00 97.12 81 TYR A C 1
ATOM 674 O O . TYR A 1 81 ? 13.451 -3.422 -1.657 1.00 97.12 81 TYR A O 1
ATOM 682 N N . TRP A 1 82 ? 11.923 -3.559 -0.021 1.00 97.50 82 TRP A N 1
ATOM 683 C CA . TRP A 1 82 ? 10.791 -3.755 -0.934 1.00 97.50 82 TRP A CA 1
ATOM 684 C C . TRP A 1 82 ? 10.526 -2.550 -1.841 1.00 97.50 82 TRP A C 1
ATOM 686 O O . TRP A 1 82 ? 10.233 -2.744 -3.020 1.00 97.50 82 TRP A O 1
ATOM 696 N N . ILE A 1 83 ? 10.716 -1.320 -1.354 1.00 96.69 83 ILE A N 1
ATOM 697 C CA . ILE A 1 83 ? 10.684 -0.112 -2.195 1.00 96.69 83 ILE A CA 1
ATOM 698 C C . ILE A 1 83 ? 11.728 -0.225 -3.313 1.00 96.69 83 ILE A C 1
ATOM 700 O O . ILE A 1 83 ? 11.402 -0.035 -4.484 1.00 96.69 83 ILE A O 1
ATOM 704 N N . MET A 1 84 ? 12.967 -0.595 -2.981 1.00 94.88 84 MET A N 1
ATOM 705 C CA . MET A 1 84 ? 14.027 -0.744 -3.979 1.00 94.88 84 MET A CA 1
ATOM 706 C C . MET A 1 84 ? 13.740 -1.871 -4.969 1.00 94.88 84 MET A C 1
ATOM 708 O O . MET A 1 84 ? 14.003 -1.692 -6.155 1.00 94.88 84 MET A O 1
ATOM 712 N N . ARG A 1 85 ? 13.145 -2.987 -4.534 1.00 95.88 85 ARG A N 1
ATOM 713 C CA . ARG A 1 85 ? 12.687 -4.047 -5.447 1.00 95.88 85 ARG A CA 1
ATOM 714 C C . ARG A 1 85 ? 11.660 -3.511 -6.451 1.00 95.88 85 ARG A C 1
ATOM 716 O O . ARG A 1 85 ? 11.824 -3.720 -7.652 1.00 95.88 85 ARG A O 1
ATOM 723 N N . CYS A 1 86 ? 10.660 -2.763 -5.978 1.00 96.06 86 CYS A N 1
ATOM 724 C CA . CYS A 1 86 ? 9.615 -2.172 -6.820 1.00 96.06 86 CYS A CA 1
ATOM 725 C C . CYS A 1 86 ? 10.145 -1.140 -7.819 1.00 96.06 86 CYS A C 1
ATOM 727 O O . CYS A 1 86 ? 9.641 -1.073 -8.936 1.00 96.06 86 CYS A O 1
ATOM 729 N N . LEU A 1 87 ? 11.146 -0.343 -7.439 1.00 92.75 87 LEU A N 1
ATOM 730 C CA . LEU A 1 87 ? 11.693 0.701 -8.309 1.00 92.75 87 LEU A CA 1
ATOM 731 C C . LEU A 1 87 ? 12.813 0.181 -9.216 1.00 92.75 87 LEU A C 1
ATOM 733 O O . LEU A 1 87 ? 12.933 0.622 -10.349 1.00 92.75 87 LEU A O 1
ATOM 737 N N . LYS A 1 88 ? 13.660 -0.738 -8.752 1.00 90.31 88 LYS A N 1
ATOM 738 C CA . LYS A 1 88 ? 14.862 -1.158 -9.487 1.00 90.31 88 LYS A CA 1
ATOM 739 C C . LYS A 1 88 ? 14.684 -2.469 -10.235 1.00 90.31 88 LYS A C 1
ATOM 741 O O . LYS A 1 88 ? 15.208 -2.579 -11.335 1.00 90.31 88 LYS A O 1
ATOM 746 N N . ASP A 1 89 ? 13.987 -3.441 -9.653 1.00 93.00 89 ASP A N 1
ATOM 747 C CA . ASP A 1 89 ? 14.033 -4.825 -10.131 1.00 93.00 89 ASP A CA 1
ATOM 748 C C . ASP A 1 89 ? 12.756 -5.250 -10.854 1.00 93.00 89 ASP A C 1
ATOM 750 O O . ASP A 1 89 ? 12.826 -5.823 -11.935 1.00 93.00 89 ASP A O 1
ATOM 754 N N . TYR A 1 90 ? 11.584 -4.951 -10.300 1.00 95.31 90 TYR A N 1
ATOM 755 C CA . TYR A 1 90 ? 10.303 -5.382 -10.873 1.00 95.31 90 TYR A CA 1
ATOM 756 C C . TYR A 1 90 ? 9.928 -4.745 -12.213 1.00 95.31 90 TYR A C 1
ATOM 758 O O . TYR A 1 90 ? 9.281 -5.429 -13.000 1.00 95.31 90 TYR A O 1
ATOM 766 N N . PRO A 1 91 ? 10.352 -3.513 -12.539 1.00 92.44 91 PRO A N 1
ATOM 767 C CA . PRO A 1 91 ? 10.116 -2.951 -13.866 1.00 92.44 91 PRO A CA 1
ATOM 768 C C . PRO A 1 91 ? 11.102 -3.459 -14.927 1.00 92.44 91 PRO A C 1
ATOM 770 O O . PRO A 1 91 ? 10.948 -3.131 -16.099 1.00 92.44 91 PRO A O 1
ATOM 773 N N . ARG A 1 92 ? 12.137 -4.224 -14.543 1.00 89.75 92 ARG A N 1
ATOM 774 C CA . ARG A 1 92 ? 13.096 -4.781 -15.504 1.00 89.75 92 ARG A CA 1
ATOM 775 C C . ARG A 1 92 ? 12.447 -5.881 -16.334 1.00 89.75 92 ARG A C 1
ATOM 777 O O . ARG A 1 92 ? 11.669 -6.686 -15.820 1.00 89.75 92 ARG A O 1
ATOM 784 N N . SER A 1 93 ? 12.875 -5.971 -17.592 1.00 87.62 93 SER A N 1
ATOM 785 C CA . SER A 1 93 ? 12.654 -7.152 -18.428 1.00 87.62 93 SER A CA 1
ATOM 786 C C . SER A 1 93 ? 13.082 -8.420 -17.664 1.00 87.62 93 SER A C 1
ATOM 788 O O . SER A 1 93 ? 14.124 -8.390 -17.000 1.00 87.62 93 SER A O 1
ATOM 790 N N . PRO A 1 94 ? 12.305 -9.520 -17.701 1.00 91.56 94 PRO A N 1
ATOM 791 C CA . PRO A 1 94 ? 11.199 -9.811 -18.625 1.00 91.56 94 PRO A CA 1
ATOM 792 C C . PRO A 1 94 ? 9.810 -9.303 -18.199 1.00 91.56 94 PRO A C 1
A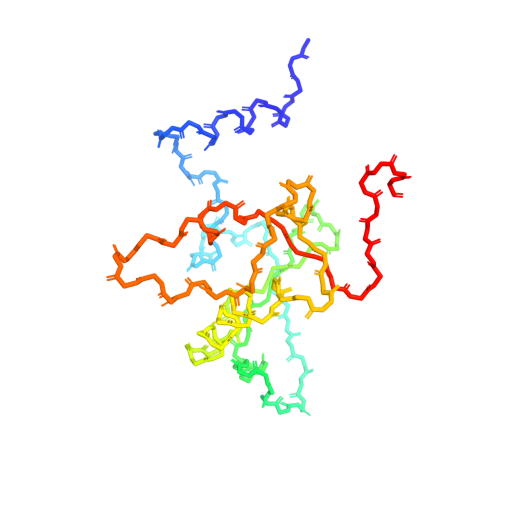TOM 794 O O . PRO A 1 94 ? 8.839 -9.551 -18.916 1.00 91.56 94 PRO A O 1
ATOM 797 N N . ASN A 1 95 ? 9.680 -8.618 -17.060 1.00 93.56 95 ASN A N 1
ATOM 798 C CA . ASN A 1 95 ? 8.378 -8.149 -16.587 1.00 93.56 95 ASN A CA 1
ATOM 799 C C . ASN A 1 95 ? 7.796 -7.078 -17.512 1.00 93.56 95 ASN A C 1
ATOM 801 O O . ASN A 1 95 ? 8.533 -6.275 -18.083 1.00 93.56 95 ASN A O 1
ATOM 805 N N . LYS A 1 96 ? 6.464 -7.058 -17.635 1.00 92.00 96 LYS A N 1
ATOM 806 C CA . LYS A 1 96 ? 5.768 -6.095 -18.495 1.00 92.00 96 LYS A CA 1
ATOM 807 C C . LYS A 1 96 ? 5.410 -4.833 -17.740 1.00 92.00 96 LYS A C 1
ATOM 809 O O . LYS A 1 96 ? 4.882 -4.923 -16.629 1.00 92.00 96 LYS A O 1
ATOM 814 N N . THR A 1 97 ? 5.615 -3.684 -18.371 1.00 92.69 97 THR A N 1
ATOM 815 C CA . THR A 1 97 ? 5.295 -2.362 -17.816 1.00 92.69 97 THR A CA 1
ATOM 816 C C . THR A 1 97 ? 4.450 -1.529 -18.775 1.00 92.69 97 THR A C 1
ATOM 818 O O . THR A 1 97 ? 4.332 -1.836 -19.962 1.00 92.69 97 THR A O 1
ATOM 821 N N . ASN A 1 98 ? 3.901 -0.412 -18.288 1.00 91.38 98 ASN A N 1
ATOM 822 C CA . ASN A 1 98 ? 3.233 0.560 -19.160 1.00 91.38 98 ASN A CA 1
ATOM 823 C C . ASN A 1 98 ? 4.180 1.234 -20.165 1.00 91.38 98 ASN A C 1
ATOM 825 O O . ASN A 1 98 ? 3.711 1.825 -21.133 1.00 91.38 98 ASN A O 1
ATOM 829 N N . LEU A 1 99 ? 5.493 1.194 -19.928 1.00 88.94 99 LEU A N 1
ATOM 830 C CA . LEU A 1 99 ? 6.488 1.835 -20.787 1.00 88.94 99 LEU A CA 1
ATOM 831 C C . LEU A 1 99 ? 6.748 1.020 -22.061 1.00 88.94 99 LEU A C 1
ATOM 833 O O . LEU A 1 99 ? 7.056 1.604 -23.101 1.00 88.94 99 LEU A O 1
ATOM 837 N N . ASP A 1 100 ? 6.528 -0.296 -22.006 1.00 86.38 100 ASP A N 1
ATOM 838 C CA . ASP A 1 100 ? 6.709 -1.213 -23.137 1.00 86.38 100 ASP A CA 1
ATOM 839 C C . ASP A 1 100 ? 5.781 -0.853 -24.309 1.00 86.38 100 ASP A C 1
ATOM 841 O O . ASP A 1 100 ? 6.171 -0.934 -25.472 1.00 86.38 100 ASP A O 1
ATOM 845 N N . ALA A 1 101 ? 4.563 -0.389 -24.006 1.00 78.88 101 ALA A N 1
ATOM 846 C CA . ALA A 1 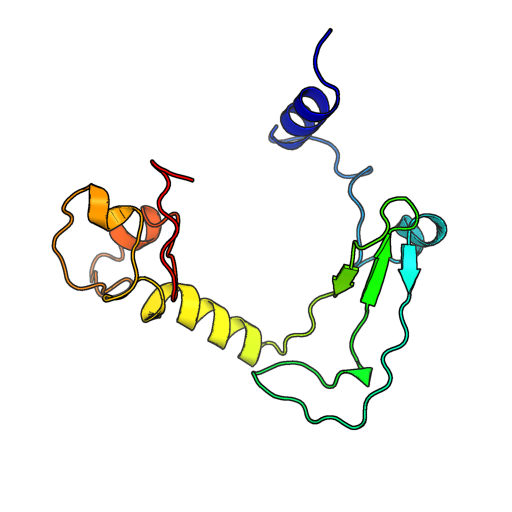101 ? 3.573 0.020 -25.004 1.00 78.88 101 ALA A CA 1
ATOM 847 C C . ALA A 1 101 ? 4.006 1.252 -25.818 1.00 78.88 101 ALA A C 1
ATOM 849 O O . ALA A 1 101 ? 3.524 1.466 -26.929 1.00 78.88 101 ALA A O 1
ATOM 850 N N . HIS A 1 102 ? 4.920 2.061 -25.282 1.00 70.44 102 HIS A N 1
ATOM 851 C CA . HIS A 1 102 ? 5.395 3.285 -25.922 1.00 70.44 102 HIS A CA 1
ATOM 852 C C . HIS A 1 102 ? 6.711 3.093 -26.684 1.00 70.44 102 HIS A C 1
ATOM 854 O O . HIS A 1 102 ? 7.304 4.085 -27.103 1.00 70.44 102 HIS A O 1
ATOM 860 N N . SER A 1 103 ? 7.174 1.844 -26.865 1.00 65.12 103 SER A N 1
ATOM 861 C CA . SER A 1 103 ? 8.456 1.527 -27.518 1.00 65.12 103 SER A CA 1
ATOM 862 C C . SER A 1 103 ? 9.616 2.362 -26.967 1.00 65.12 103 SER A C 1
ATOM 864 O O . SER A 1 103 ? 10.519 2.761 -27.702 1.00 65.12 103 SER A O 1
ATOM 866 N N . VAL A 1 104 ? 9.588 2.660 -25.664 1.00 63.09 104 VAL A N 1
ATOM 867 C CA . VAL A 1 104 ? 10.708 3.314 -24.991 1.00 63.09 104 VAL A CA 1
ATOM 868 C C . VAL A 1 104 ? 11.786 2.251 -24.816 1.00 63.09 104 VAL A C 1
ATOM 870 O O . VAL A 1 104 ? 11.859 1.565 -23.801 1.00 63.09 104 VAL A O 1
ATOM 873 N N . ILE A 1 105 ? 12.556 2.046 -25.881 1.00 54.88 105 ILE A N 1
ATOM 874 C CA . ILE A 1 105 ? 13.611 1.043 -25.960 1.00 54.88 105 ILE A CA 1
ATOM 875 C C . ILE A 1 105 ? 14.830 1.623 -25.242 1.00 54.88 105 ILE A C 1
ATOM 877 O O . ILE A 1 105 ? 15.544 2.469 -25.775 1.00 54.88 105 ILE A O 1
ATOM 881 N N . GLY A 1 106 ? 15.038 1.190 -24.005 1.00 62.25 106 GLY A N 1
ATOM 882 C CA . GLY A 1 106 ? 16.213 1.508 -23.204 1.00 62.25 106 GLY A CA 1
ATOM 883 C C . GLY A 1 106 ? 16.338 0.524 -22.049 1.00 62.25 106 GLY A C 1
ATOM 884 O O . GLY A 1 106 ? 15.339 -0.015 -21.571 1.00 62.25 106 GLY A O 1
ATOM 885 N N . GLU A 1 107 ? 17.565 0.259 -21.608 1.00 73.19 107 GLU A N 1
ATOM 886 C CA . GLU A 1 107 ? 17.800 -0.532 -20.402 1.00 73.19 107 GLU A CA 1
ATOM 887 C C . GLU A 1 107 ? 17.144 0.164 -19.195 1.00 73.19 107 GLU A C 1
ATOM 889 O O . GLU A 1 107 ? 17.272 1.377 -19.021 1.00 73.19 107 GLU A O 1
ATOM 894 N N . TRP A 1 108 ? 16.417 -0.582 -18.351 1.00 82.19 108 TRP A N 1
ATOM 895 C CA . TRP A 1 108 ? 15.820 -0.011 -17.141 1.00 82.19 108 TRP A CA 1
ATOM 896 C C . TRP A 1 108 ? 16.913 0.384 -16.140 1.00 82.19 108 TRP A C 1
ATOM 898 O O . TRP A 1 108 ? 17.391 -0.426 -15.335 1.00 82.19 108 TRP A O 1
ATOM 908 N N . SER A 1 109 ? 17.277 1.664 -16.179 1.00 78.25 109 SER A N 1
ATOM 909 C CA . SER A 1 109 ? 18.275 2.286 -15.313 1.00 78.25 109 SER A CA 1
ATOM 910 C C . SER A 1 109 ? 17.690 3.516 -14.596 1.00 78.25 109 SER A C 1
ATOM 912 O O . SER A 1 109 ? 18.041 4.653 -14.916 1.00 78.25 109 SER A O 1
ATOM 914 N N . PRO A 1 110 ? 16.791 3.323 -13.613 1.00 74.06 110 PRO A N 1
ATOM 915 C CA . PRO A 1 110 ? 15.987 4.394 -13.012 1.00 74.06 110 PRO A CA 1
ATOM 916 C C . PRO A 1 110 ? 16.775 5.418 -12.182 1.00 74.06 110 PRO A C 1
ATOM 918 O O . PRO A 1 110 ? 16.158 6.330 -11.647 1.00 74.06 110 PRO A O 1
ATOM 921 N N . PHE A 1 111 ? 18.096 5.252 -12.043 1.00 76.69 111 PHE A N 1
ATOM 922 C CA . PHE A 1 111 ? 18.977 6.090 -11.220 1.00 76.69 111 PHE A CA 1
ATOM 923 C C . PHE A 1 111 ? 20.268 6.528 -11.942 1.00 76.69 111 PHE A C 1
ATOM 925 O O . PHE A 1 111 ? 21.166 7.050 -11.290 1.00 76.69 111 PHE A O 1
ATOM 932 N N . ASN A 1 112 ? 20.397 6.286 -13.254 1.00 65.31 112 ASN A N 1
ATOM 933 C CA . ASN A 1 112 ? 21.646 6.532 -13.996 1.00 65.31 112 ASN A CA 1
ATOM 934 C C . ASN A 1 112 ? 21.712 7.897 -14.700 1.00 65.31 112 ASN A C 1
ATOM 936 O O . ASN A 1 112 ? 22.724 8.186 -15.333 1.00 65.31 112 ASN A O 1
ATOM 940 N N . ASP A 1 113 ? 20.674 8.735 -14.627 1.00 60.59 113 ASP A N 1
ATOM 941 C CA . ASP A 1 113 ? 20.739 10.051 -15.263 1.00 60.59 113 ASP A CA 1
ATOM 942 C C . ASP A 1 113 ? 21.571 11.011 -14.396 1.00 60.59 113 ASP A C 1
ATOM 944 O O . ASP A 1 113 ? 21.147 11.426 -13.314 1.00 60.59 113 ASP A O 1
ATOM 948 N N . SER A 1 114 ? 22.770 11.363 -14.875 1.00 56.94 114 SER A N 1
ATOM 949 C CA . SER A 1 114 ? 23.696 12.307 -14.233 1.00 56.94 114 SER A CA 1
ATOM 950 C C . SER A 1 114 ? 23.096 13.703 -14.041 1.00 56.94 114 SER A C 1
ATOM 952 O O . SER A 1 114 ? 23.596 14.473 -13.224 1.00 56.94 114 SER A O 1
ATOM 954 N N . ASN A 1 115 ? 22.005 14.018 -14.748 1.00 59.12 115 ASN A N 1
ATOM 955 C CA . ASN A 1 115 ? 21.263 15.270 -14.604 1.00 59.12 115 ASN A CA 1
ATOM 956 C C . ASN A 1 115 ? 20.115 15.181 -13.577 1.00 59.12 115 ASN A C 1
ATOM 958 O O . ASN A 1 115 ? 19.334 16.122 -13.453 1.00 59.12 115 ASN A O 1
ATOM 962 N N . GLY A 1 116 ? 19.965 14.053 -12.867 1.00 54.78 116 GLY A N 1
ATOM 963 C CA . GLY A 1 116 ? 18.909 13.835 -11.868 1.00 54.78 116 GLY A CA 1
ATOM 964 C C . GLY A 1 116 ? 17.500 13.659 -12.452 1.00 54.78 116 GLY A C 1
ATOM 965 O O . GLY A 1 116 ? 16.529 13.505 -11.708 1.00 54.78 116 GLY A O 1
ATOM 966 N N . ASN A 1 117 ? 17.365 13.653 -13.781 1.00 58.03 117 ASN A N 1
ATOM 967 C CA . ASN A 1 117 ? 16.088 13.522 -14.467 1.00 58.03 117 ASN A CA 1
ATOM 968 C C . ASN A 1 117 ? 15.707 12.045 -14.633 1.00 58.03 117 ASN A C 1
ATOM 970 O O . ASN A 1 117 ? 15.884 11.439 -15.683 1.00 58.03 117 ASN A O 1
ATOM 974 N N . ASN A 1 118 ? 15.079 11.460 -13.611 1.00 69.88 118 ASN A N 1
ATOM 975 C CA . ASN A 1 118 ? 14.542 10.094 -13.685 1.00 69.88 118 ASN A CA 1
ATOM 976 C C . ASN A 1 118 ? 13.246 10.025 -14.531 1.00 69.88 118 ASN A C 1
ATOM 978 O O . ASN A 1 118 ? 12.189 9.595 -14.062 1.00 69.88 118 ASN A O 1
ATOM 982 N N . LEU A 1 119 ? 13.311 10.464 -15.794 1.00 75.56 119 LEU A N 1
ATOM 983 C CA . LEU A 1 119 ? 12.192 10.582 -16.740 1.00 75.56 119 LEU A CA 1
ATOM 984 C C . LEU A 1 119 ? 11.399 9.280 -16.901 1.00 75.56 119 LEU A C 1
ATOM 986 O O . LEU A 1 119 ? 10.172 9.324 -16.984 1.00 75.56 119 LEU A O 1
ATOM 990 N N . LEU A 1 120 ? 12.079 8.130 -16.929 1.00 80.88 120 LEU A N 1
ATOM 991 C CA . LEU A 1 120 ? 11.427 6.821 -17.031 1.00 80.88 120 LEU A CA 1
ATOM 992 C C . LEU A 1 120 ? 10.723 6.433 -15.732 1.00 80.88 120 LEU A C 1
ATOM 994 O O . LEU A 1 120 ? 9.570 6.005 -15.767 1.00 80.88 120 LEU A O 1
ATOM 998 N N . LEU A 1 121 ? 11.371 6.656 -14.585 1.00 86.50 121 LEU A N 1
ATOM 999 C CA . LEU A 1 121 ? 10.787 6.381 -13.272 1.00 86.50 121 LEU A CA 1
ATOM 1000 C C . LEU A 1 121 ? 9.509 7.196 -13.054 1.00 86.50 121 LEU A C 1
ATOM 1002 O O . LEU A 1 121 ? 8.483 6.651 -12.657 1.00 86.50 121 LEU A O 1
ATOM 1006 N N . ASN A 1 122 ? 9.536 8.479 -13.420 1.00 86.31 122 ASN A N 1
ATOM 1007 C CA . ASN A 1 122 ? 8.387 9.380 -13.310 1.00 86.31 122 ASN A CA 1
ATOM 1008 C C . ASN A 1 122 ? 7.234 9.022 -14.262 1.00 86.31 122 ASN A C 1
ATOM 1010 O O . ASN A 1 122 ? 6.101 9.471 -14.055 1.00 86.31 122 ASN A O 1
ATOM 1014 N N . LYS A 1 123 ? 7.490 8.223 -15.305 1.00 87.88 123 LYS A N 1
ATOM 1015 C CA . LYS A 1 123 ? 6.485 7.733 -16.264 1.00 87.88 123 LYS A CA 1
ATOM 1016 C C . LYS A 1 123 ? 5.999 6.312 -15.961 1.00 87.88 123 LYS A C 1
ATOM 1018 O O . LYS A 1 123 ? 4.977 5.908 -16.517 1.00 87.88 123 LYS A O 1
ATOM 1023 N N . LEU A 1 124 ? 6.675 5.570 -15.083 1.00 90.44 124 LEU A N 1
ATOM 1024 C CA . LEU A 1 124 ? 6.234 4.244 -14.654 1.00 90.44 124 LEU A CA 1
ATOM 1025 C C . LEU A 1 124 ? 4.912 4.353 -13.875 1.00 90.44 124 LEU A C 1
ATOM 1027 O O . LEU A 1 124 ? 4.739 5.223 -13.018 1.00 90.44 124 LEU A O 1
ATOM 1031 N N . ARG A 1 125 ? 3.948 3.493 -14.202 1.00 92.69 125 ARG A N 1
ATOM 1032 C CA . ARG A 1 125 ? 2.613 3.438 -13.580 1.00 92.69 125 ARG A CA 1
ATOM 1033 C C . ARG A 1 125 ? 2.264 2.042 -13.092 1.00 92.69 125 ARG A C 1
ATOM 1035 O O . ARG A 1 125 ? 1.625 1.920 -12.054 1.00 92.69 125 ARG A O 1
ATOM 1042 N N . TRP A 1 126 ? 2.686 1.007 -13.815 1.00 94.50 126 TRP A N 1
ATOM 1043 C CA . TRP A 1 126 ? 2.471 -0.380 -13.420 1.00 94.50 126 TRP A CA 1
ATOM 1044 C C . TRP A 1 126 ? 3.571 -1.297 -13.956 1.00 94.50 126 TRP A C 1
ATOM 1046 O O . TRP A 1 126 ? 4.188 -1.016 -14.985 1.00 94.50 126 TRP A O 1
ATOM 1056 N N . ALA A 1 127 ? 3.769 -2.410 -13.251 1.00 94.69 127 ALA A N 1
ATOM 1057 C CA . ALA A 1 127 ? 4.541 -3.566 -13.681 1.00 94.69 127 ALA A CA 1
ATOM 1058 C C . ALA A 1 127 ? 3.747 -4.836 -13.335 1.00 94.69 127 ALA A C 1
ATOM 1060 O O . ALA A 1 127 ? 3.087 -4.881 -12.296 1.00 94.69 127 ALA A O 1
ATOM 1061 N N . THR A 1 128 ? 3.793 -5.855 -14.190 1.00 95.75 128 THR A N 1
ATOM 1062 C CA . THR A 1 128 ? 3.160 -7.160 -13.938 1.00 95.75 128 THR A CA 1
ATOM 1063 C C . THR A 1 128 ? 4.226 -8.238 -13.796 1.00 95.75 128 THR A C 1
ATOM 1065 O O . THR A 1 128 ? 5.202 -8.255 -14.546 1.00 95.75 128 THR A O 1
ATOM 1068 N N . LEU A 1 129 ? 4.030 -9.135 -12.833 1.00 95.62 129 LEU A N 1
ATOM 1069 C CA . LEU A 1 129 ? 4.961 -10.202 -12.471 1.00 95.62 129 LEU A CA 1
ATOM 1070 C C . LEU A 1 129 ? 4.278 -11.558 -12.687 1.00 95.62 129 LEU A C 1
ATOM 1072 O O . LEU A 1 129 ? 3.102 -11.706 -12.359 1.00 95.62 129 LEU A O 1
ATOM 1076 N N . GLY A 1 130 ? 5.009 -12.554 -13.189 1.00 95.44 130 GLY A N 1
ATOM 1077 C CA . GLY A 1 130 ? 4.460 -13.893 -13.426 1.00 95.44 130 GLY A CA 1
ATOM 1078 C C . GLY A 1 130 ? 3.479 -13.921 -14.601 1.00 95.44 130 GLY A C 1
ATOM 1079 O O . GLY A 1 130 ? 3.840 -13.544 -15.711 1.00 95.44 130 GLY A O 1
ATOM 1080 N N . TYR A 1 131 ? 2.242 -14.376 -14.372 1.00 93.62 131 TYR A N 1
ATOM 1081 C CA . TYR A 1 131 ? 1.201 -14.338 -15.402 1.00 93.62 131 TYR A CA 1
ATOM 1082 C C . TYR A 1 131 ? 0.782 -12.893 -15.674 1.00 93.62 131 TYR A C 1
ATOM 1084 O O . TYR A 1 131 ? 0.162 -12.231 -14.841 1.00 93.62 131 TYR A O 1
ATOM 1092 N N . HIS A 1 132 ? 1.141 -12.397 -16.854 1.00 92.06 132 HIS A N 1
ATOM 1093 C CA . HIS A 1 132 ? 0.891 -11.014 -17.227 1.00 92.06 132 HIS A CA 1
ATOM 1094 C C . HIS A 1 132 ? -0.583 -10.801 -17.568 1.00 92.06 132 HIS A C 1
ATOM 1096 O O . HIS A 1 132 ? -1.109 -11.385 -18.514 1.00 92.06 132 HIS A O 1
ATOM 1102 N N . HIS A 1 133 ? -1.236 -9.930 -16.800 1.00 89.62 133 HIS A N 1
ATOM 1103 C CA . HIS A 1 133 ? -2.599 -9.500 -17.076 1.00 89.62 133 HIS A CA 1
ATOM 1104 C C . HIS A 1 133 ? -2.664 -8.772 -18.424 1.00 89.62 133 HIS A C 1
ATOM 1106 O O . HIS A 1 133 ? -1.893 -7.842 -18.680 1.00 89.62 133 HIS A O 1
ATOM 1112 N N . ASN A 1 134 ? -3.591 -9.196 -19.283 1.00 90.38 134 ASN A N 1
ATOM 1113 C CA . ASN A 1 134 ? -3.820 -8.570 -20.575 1.00 90.38 134 ASN A CA 1
ATOM 1114 C C . ASN A 1 134 ? -5.008 -7.612 -20.477 1.00 90.38 134 ASN A C 1
ATOM 1116 O O . ASN A 1 134 ? -6.164 -8.008 -20.595 1.00 90.38 134 ASN A O 1
ATOM 1120 N N . TRP A 1 135 ? -4.698 -6.324 -20.344 1.00 88.19 135 TRP A N 1
ATOM 1121 C CA . TRP A 1 135 ? -5.689 -5.255 -20.215 1.00 88.19 135 TRP A CA 1
ATOM 1122 C C . TRP A 1 135 ? -6.718 -5.198 -21.359 1.00 88.19 135 TRP A C 1
ATOM 1124 O O . TRP A 1 135 ? -7.818 -4.692 -21.149 1.00 88.19 135 TRP A O 1
ATOM 1134 N N . ASN A 1 136 ? -6.399 -5.722 -22.551 1.00 89.31 136 ASN A N 1
ATOM 1135 C CA . ASN A 1 136 ? -7.328 -5.745 -23.688 1.00 89.31 136 ASN A CA 1
ATOM 1136 C C . ASN A 1 136 ? -8.357 -6.875 -23.586 1.00 89.31 136 ASN A C 1
ATOM 1138 O O . ASN A 1 136 ? -9.473 -6.732 -24.083 1.00 89.31 136 ASN A O 1
ATOM 1142 N N . THR A 1 137 ? -7.986 -7.998 -22.969 1.00 91.19 137 THR A N 1
ATOM 1143 C CA . THR A 1 137 ? -8.844 -9.188 -22.870 1.00 91.19 137 THR A CA 1
ATOM 1144 C C . THR A 1 137 ? -9.414 -9.415 -21.474 1.00 91.19 137 THR A C 1
ATOM 1146 O O . THR A 1 137 ? -10.295 -10.258 -21.349 1.00 91.19 137 THR A O 1
ATOM 1149 N N . LYS A 1 138 ? -8.972 -8.628 -20.482 1.00 78.81 138 LYS A N 1
ATOM 1150 C CA . LYS A 1 138 ? -9.254 -8.774 -19.047 1.00 78.81 138 LYS A CA 1
ATOM 1151 C C . LYS A 1 138 ? -8.709 -10.091 -18.491 1.00 78.81 138 LYS A C 1
ATOM 1153 O O . LYS A 1 138 ? -9.446 -11.094 -18.481 1.00 78.81 138 LYS A O 1
#

InterPro domains:
  IPR004574 Alkylated DNA repair protein AlkB [PTHR16557] (13-138)

Secondary structure (DSSP, 8-state):
---HHHHHHHHHTSTT---TTS--TT-HHHHTTTEEEEP--------TTBPPGGG-EEEEETTSTT-EEEE--B-HHHHHHHHHIIIIITTSTTSEETTGGGT--S---TT--TTS--HHHHH---EE-SS---TTT-

Sequence (138 aa):
MMDIFRKDFNYYKQKDSSLQDVLNFNDFSSIKDKVEKIEVCTNCESMFGLKHPKEWEIYKLISNSGFIFIKNPFTPVGQRYWIMRCLKDYPRSPNKTNLDAHSVIGEWSPFNDSNGNNLLLNKLRWATLGYHHNWNTK

Radius of gyration: 20.14 Å; chains: 1; bounding box: 53×40×47 Å

pLDDT: mean 87.98, std 11.05, range [54.78, 97.69]

Foldseek 3Di:
DDDPVVVVVVQVVDPDHDCLPPDDPVDCVSCVVFKDWDDDDDPDDDDQQFADCNPWTKIDGPVDPPDIDIPRRGDPVSVVVVVCCVQQPQPAPPKDWPVVVVVPDDGSDQCPPPVRCSVVSVVTDDIDDDPDDDPVVD

Organism: Photinus pyralis (NCBI:txid7054)